Protein AF-A0A7Z9TBQ3-F1 (afdb_monomer_lite)

Secondary structure (DSSP, 8-state):
-HHHHHHHHHHHHHHHTT-------SSHHHHHHHHHHHHHHHHHHHH-SS--HHHHHHHHHHHHHHHHHHHHHTSS-HHHHHHHHHHHHHHHHHHTS----------------------

Radius of gyration: 25.38 Å; chains: 1; bounding box: 62×68×51 Å

pLDDT: mean 77.3, std 18.07, range [37.22, 96.44]

Foldseek 3Di:
DLQLLVQLLVCLVCVVVVHNDGGAGDDPVSNVVNVVVVVVVVVVCVVDPDDCSVVSSVVSVVVSVVVVVLCVQPVDDPVSVVVVVVVVVVVVVVVPDDPPDDDDDDDDDDDDDDDDDDD

Structure (mmCIF, N/CA/C/O backbone):
data_AF-A0A7Z9TBQ3-F1
#
_entry.id   AF-A0A7Z9TBQ3-F1
#
loop_
_atom_site.group_PDB
_atom_site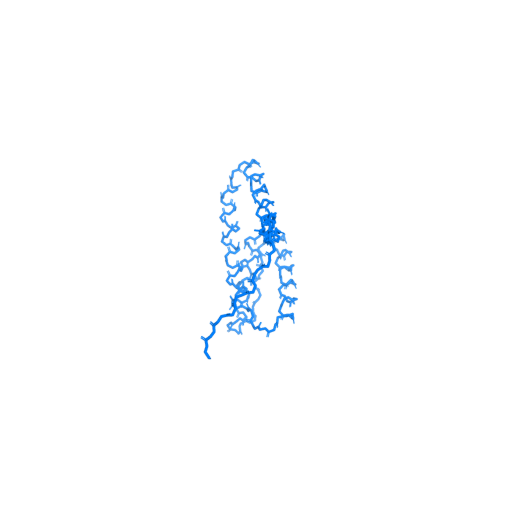.id
_atom_site.type_symbol
_atom_site.label_atom_id
_atom_site.label_alt_id
_atom_site.label_comp_id
_atom_site.label_asym_id
_atom_site.label_entity_id
_atom_site.label_seq_id
_atom_site.pdbx_PDB_ins_code
_atom_site.Cartn_x
_atom_site.Cartn_y
_atom_site.Cartn_z
_atom_site.occupancy
_atom_site.B_iso_or_equiv
_atom_site.auth_seq_id
_atom_site.auth_comp_id
_atom_site.auth_asym_id
_atom_site.auth_atom_id
_atom_site.pdbx_PDB_model_num
ATOM 1 N N . MET A 1 1 ? -4.824 3.058 4.903 1.00 84.50 1 MET A N 1
ATOM 2 C CA . MET A 1 1 ? -4.020 1.854 4.609 1.00 84.50 1 MET A CA 1
ATOM 3 C C . MET A 1 1 ? -4.527 1.151 3.350 1.00 84.50 1 MET A C 1
ATOM 5 O O . MET A 1 1 ? -3.933 1.390 2.312 1.00 84.50 1 MET A O 1
ATOM 9 N N . ALA A 1 2 ? -5.654 0.419 3.383 1.00 91.31 2 ALA A N 1
ATOM 10 C CA . ALA A 1 2 ? -6.177 -0.306 2.209 1.00 91.31 2 ALA A CA 1
ATOM 11 C C . ALA A 1 2 ? -6.318 0.563 0.940 1.00 91.31 2 ALA A C 1
ATOM 13 O O . ALA A 1 2 ? -5.861 0.166 -0.120 1.00 91.31 2 ALA A O 1
ATOM 14 N N . ASP A 1 3 ? -6.881 1.769 1.067 1.00 92.12 3 ASP A N 1
ATOM 15 C CA . ASP A 1 3 ? -7.039 2.749 -0.026 1.00 92.12 3 ASP A CA 1
ATOM 16 C C . ASP A 1 3 ? -5.693 3.166 -0.659 1.00 92.12 3 ASP A C 1
ATOM 18 O O . ASP A 1 3 ? -5.529 3.114 -1.873 1.00 92.12 3 ASP A O 1
ATOM 22 N N . ALA A 1 4 ? -4.689 3.473 0.171 1.00 94.75 4 ALA A N 1
ATOM 23 C CA . ALA A 1 4 ? -3.343 3.850 -0.275 1.00 94.75 4 ALA A CA 1
ATOM 24 C C . ALA A 1 4 ? -2.647 2.718 -1.043 1.00 94.75 4 ALA A C 1
ATOM 26 O O . ALA A 1 4 ? -2.111 2.914 -2.131 1.00 94.75 4 ALA A O 1
ATOM 27 N N . VAL A 1 5 ? -2.689 1.512 -0.476 1.00 94.94 5 VAL A N 1
ATOM 28 C CA . VAL A 1 5 ? -2.055 0.326 -1.057 1.00 94.94 5 VAL A CA 1
ATOM 29 C C . VAL A 1 5 ? -2.763 -0.098 -2.348 1.00 94.94 5 VAL A C 1
ATOM 31 O O . VAL A 1 5 ? -2.098 -0.469 -3.314 1.00 94.94 5 VAL A O 1
ATOM 34 N N . ALA A 1 6 ? -4.094 0.011 -2.399 1.00 95.81 6 ALA A N 1
ATOM 35 C CA . ALA A 1 6 ? -4.883 -0.269 -3.596 1.00 95.81 6 ALA A CA 1
ATOM 36 C C . ALA A 1 6 ? -4.561 0.703 -4.740 1.00 95.81 6 ALA A C 1
ATOM 38 O O . ALA A 1 6 ? -4.416 0.267 -5.884 1.00 95.81 6 ALA A O 1
ATOM 39 N N . ALA A 1 7 ? -4.437 2.001 -4.439 1.00 96.44 7 ALA A N 1
ATOM 40 C CA . ALA A 1 7 ? -4.062 3.019 -5.417 1.00 96.44 7 ALA A CA 1
ATOM 41 C C . ALA A 1 7 ? -2.672 2.733 -6.004 1.00 96.44 7 ALA A C 1
ATOM 43 O O . ALA A 1 7 ? -2.535 2.614 -7.222 1.00 96.44 7 ALA A O 1
ATOM 44 N N . LEU A 1 8 ? -1.673 2.497 -5.148 1.00 95.19 8 LEU A N 1
ATOM 45 C CA . LEU A 1 8 ? -0.316 2.187 -5.594 1.00 95.19 8 LEU A CA 1
ATOM 46 C C . LEU A 1 8 ? -0.253 0.888 -6.412 1.00 95.19 8 LEU A C 1
ATOM 48 O O . LEU A 1 8 ? 0.346 0.873 -7.485 1.00 95.19 8 LEU A O 1
ATOM 52 N N . ALA A 1 9 ? -0.916 -0.187 -5.968 1.00 94.69 9 ALA A N 1
ATOM 53 C CA . ALA A 1 9 ? -0.967 -1.444 -6.719 1.00 94.69 9 ALA A CA 1
ATOM 54 C C . ALA A 1 9 ? -1.547 -1.241 -8.124 1.00 94.69 9 ALA A C 1
ATOM 56 O O . ALA A 1 9 ? -1.001 -1.744 -9.105 1.00 94.69 9 ALA A O 1
ATOM 57 N N . LYS A 1 10 ? -2.631 -0.464 -8.227 1.00 95.06 10 LYS A N 1
ATOM 58 C CA . LYS A 1 10 ? -3.288 -0.184 -9.503 1.00 95.06 10 LYS A CA 1
ATOM 59 C C . LYS A 1 10 ? -2.395 0.639 -10.433 1.00 95.06 10 LYS A C 1
ATOM 61 O O . LYS A 1 10 ? -2.341 0.329 -11.617 1.00 95.06 10 LYS A O 1
ATOM 66 N N . THR A 1 11 ? -1.661 1.618 -9.900 1.00 94.31 11 THR A N 1
ATOM 67 C CA . THR A 1 11 ? -0.646 2.381 -10.647 1.00 94.31 11 THR A CA 1
ATOM 68 C C . THR A 1 11 ? 0.414 1.456 -11.245 1.00 94.31 11 THR A C 1
ATOM 70 O O . THR A 1 11 ? 0.674 1.511 -12.444 1.00 94.31 11 THR A O 1
ATOM 73 N N . LEU A 1 12 ? 0.988 0.553 -10.448 1.00 92.31 12 LEU A N 1
ATOM 74 C CA . LEU A 1 12 ? 2.014 -0.377 -10.936 1.00 92.31 12 LEU A CA 1
ATOM 75 C C . LEU A 1 12 ? 1.463 -1.355 -11.984 1.00 92.31 12 LEU A C 1
ATOM 77 O O . LEU A 1 12 ? 2.135 -1.693 -12.959 1.00 92.31 12 LEU A O 1
ATOM 81 N N . GLU A 1 13 ? 0.221 -1.807 -11.810 1.00 92.19 13 GLU A N 1
ATOM 82 C CA . GLU A 1 13 ? -0.467 -2.651 -12.787 1.00 92.19 13 GLU A CA 1
ATOM 83 C C . GLU A 1 13 ? -0.701 -1.926 -14.119 1.00 92.19 13 GLU A C 1
ATOM 85 O O . GLU A 1 13 ? -0.576 -2.554 -15.174 1.00 92.19 13 GLU A O 1
ATOM 90 N N . THR A 1 14 ? -1.032 -0.630 -14.092 1.00 91.81 14 THR A N 1
ATOM 91 C CA . THR A 1 14 ? -1.190 0.182 -15.308 1.00 91.81 14 THR A CA 1
ATOM 92 C C . THR A 1 14 ? 0.149 0.493 -15.964 1.00 91.81 14 THR A C 1
ATOM 94 O O . THR A 1 14 ? 0.269 0.319 -17.177 1.00 91.81 14 THR A O 1
ATOM 97 N N . GLU A 1 15 ? 1.177 0.827 -15.182 1.00 90.38 15 GLU A N 1
ATOM 98 C CA . GLU A 1 15 ? 2.542 1.054 -15.676 1.00 90.38 15 GLU A CA 1
ATOM 99 C C . GLU A 1 15 ? 3.082 -0.189 -16.390 1.00 90.38 15 GLU A C 1
ATOM 101 O O . GLU A 1 15 ? 3.588 -0.102 -17.508 1.00 90.38 15 GLU A O 1
ATOM 106 N N . ARG A 1 16 ? 2.874 -1.378 -15.812 1.00 86.25 16 ARG A N 1
ATOM 107 C CA . ARG A 1 16 ? 3.277 -2.653 -16.423 1.00 86.25 16 ARG A CA 1
ATOM 108 C C . ARG A 1 16 ? 2.575 -2.936 -17.756 1.00 86.25 16 ARG A C 1
ATOM 110 O O . ARG A 1 16 ? 3.100 -3.681 -18.580 1.00 86.25 16 ARG A O 1
ATOM 117 N N . ARG A 1 17 ? 1.388 -2.370 -17.977 1.00 89.00 17 ARG A N 1
ATOM 118 C CA . ARG A 1 17 ? 0.656 -2.458 -19.253 1.00 89.00 17 ARG A CA 1
ATOM 119 C C . ARG A 1 17 ? 1.085 -1.375 -20.252 1.00 89.00 17 ARG A C 1
ATOM 121 O O . ARG A 1 17 ? 0.484 -1.283 -21.316 1.00 89.00 17 ARG A O 1
ATOM 128 N N . GLY A 1 18 ? 2.093 -0.563 -19.921 1.00 88.69 18 GLY A N 1
ATOM 129 C CA . GLY A 1 18 ? 2.559 0.558 -20.738 1.00 88.69 18 GLY A CA 1
ATOM 130 C C . GLY A 1 18 ? 1.669 1.800 -20.647 1.00 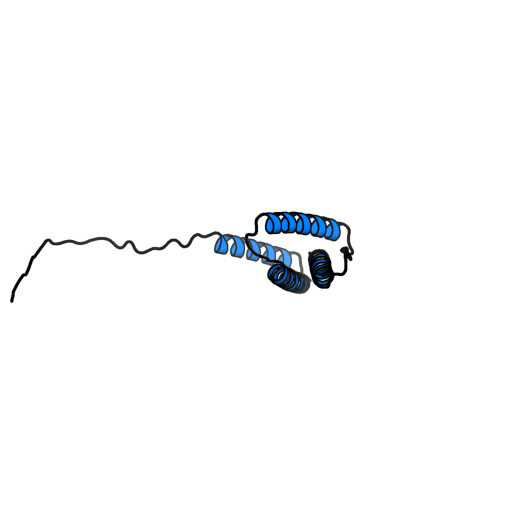88.69 18 GLY A C 1
ATOM 131 O O . GLY A 1 18 ? 1.784 2.694 -21.480 1.00 88.69 18 GLY A O 1
ATOM 132 N N . ILE A 1 19 ? 0.765 1.865 -19.663 1.00 89.56 19 ILE A N 1
ATOM 133 C CA . ILE A 1 19 ? -0.157 2.985 -19.477 1.00 89.56 19 ILE A CA 1
ATOM 134 C C . ILE A 1 19 ? 0.395 3.877 -18.368 1.00 89.56 19 ILE A C 1
ATOM 136 O O . ILE A 1 19 ? 0.401 3.496 -17.197 1.00 89.56 19 ILE A O 1
ATOM 140 N N . ILE A 1 20 ? 0.824 5.085 -18.733 1.00 81.19 20 ILE A N 1
ATOM 141 C CA . ILE A 1 20 ? 1.304 6.085 -17.775 1.00 81.19 20 ILE A CA 1
ATOM 142 C C . ILE A 1 20 ? 0.084 6.773 -17.159 1.00 81.19 20 ILE A C 1
ATOM 144 O O . ILE A 1 20 ? -0.352 7.839 -17.591 1.00 81.19 20 ILE A O 1
ATOM 148 N N . TYR A 1 21 ? -0.509 6.108 -16.171 1.00 81.62 21 TYR A N 1
ATOM 149 C CA . TYR A 1 21 ? -1.611 6.633 -15.380 1.00 81.62 21 TYR A CA 1
ATOM 150 C C . TYR A 1 21 ? -1.326 6.417 -13.899 1.00 81.62 21 TYR A C 1
ATOM 152 O O . TYR A 1 21 ? -0.944 5.326 -13.482 1.00 81.62 21 TYR A O 1
ATOM 160 N N . HIS A 1 22 ? -1.535 7.466 -13.106 1.00 86.69 22 HIS A N 1
ATOM 161 C CA . HIS A 1 22 ? -1.313 7.429 -11.669 1.00 86.69 22 HIS A CA 1
ATOM 162 C C . HIS A 1 22 ? -2.651 7.443 -10.937 1.00 86.69 22 HIS A C 1
ATOM 164 O O . HIS A 1 22 ? -3.425 8.398 -11.037 1.00 86.69 22 HIS A O 1
ATOM 170 N N . HIS A 1 23 ? -2.930 6.373 -10.202 1.00 93.06 23 HIS A N 1
ATOM 171 C CA . HIS A 1 23 ? -4.077 6.295 -9.312 1.00 93.06 23 HIS A CA 1
ATOM 172 C C . HIS A 1 23 ? -3.736 6.955 -7.982 1.00 93.06 23 HIS A C 1
ATOM 174 O O . HIS A 1 23 ? -2.701 6.645 -7.410 1.00 93.06 23 HIS A O 1
ATOM 180 N N . LYS A 1 24 ? -4.631 7.814 -7.483 1.00 92.75 24 LYS A N 1
ATOM 181 C CA . LYS A 1 24 ? -4.509 8.438 -6.162 1.00 92.75 24 LYS A CA 1
ATOM 182 C C . LYS A 1 24 ? -5.493 7.833 -5.177 1.00 92.75 24 LYS A C 1
ATOM 184 O O . LYS A 1 24 ? -6.633 7.536 -5.542 1.00 92.75 24 LYS A O 1
ATOM 189 N N . ALA A 1 25 ? -5.064 7.707 -3.929 1.00 94.19 25 ALA A N 1
ATOM 190 C CA . ALA A 1 25 ? -5.930 7.340 -2.825 1.00 94.19 25 ALA A CA 1
ATOM 191 C C . ALA A 1 25 ? -6.982 8.428 -2.551 1.00 94.19 25 ALA A C 1
ATOM 193 O O . ALA A 1 25 ? -6.787 9.620 -2.806 1.00 94.19 25 ALA A O 1
ATOM 194 N N . THR A 1 26 ? -8.115 8.018 -1.995 1.00 93.50 26 THR A N 1
ATOM 195 C CA . THR A 1 26 ? -9.309 8.863 -1.876 1.00 93.50 26 THR A CA 1
ATOM 196 C C . THR A 1 26 ? -9.177 9.898 -0.757 1.00 93.50 26 THR A C 1
ATOM 198 O O . THR A 1 26 ? -9.601 11.041 -0.906 1.00 93.50 26 THR A O 1
ATOM 201 N N . SER A 1 27 ? -8.564 9.527 0.371 1.00 92.88 27 SER A N 1
ATOM 202 C CA . SER A 1 27 ? -8.420 10.415 1.538 1.00 92.88 27 SER A CA 1
ATOM 203 C C . SER A 1 27 ? -7.022 11.029 1.654 1.00 92.88 27 SER A C 1
ATOM 205 O O . SER A 1 27 ? -6.029 10.383 1.332 1.00 92.88 27 SER A O 1
ATOM 207 N N . LEU A 1 28 ? -6.920 12.249 2.195 1.00 94.38 28 LEU A N 1
ATOM 208 C CA . LEU A 1 28 ? -5.633 12.918 2.439 1.00 94.38 28 LEU A CA 1
ATOM 209 C C . LEU A 1 28 ? -4.626 12.073 3.254 1.00 94.38 28 LEU A C 1
ATOM 211 O O . LEU A 1 28 ? -3.476 11.969 2.826 1.00 94.38 28 LEU A O 1
ATOM 215 N N . PRO A 1 29 ? -4.994 11.438 4.388 1.00 90.75 29 PRO A N 1
ATOM 216 C CA . PRO A 1 29 ? -4.063 10.558 5.098 1.00 90.75 29 PRO A CA 1
ATOM 217 C C . PRO A 1 29 ? -3.643 9.339 4.265 1.00 90.75 29 PRO A C 1
ATOM 219 O O . PRO A 1 29 ? -2.500 8.900 4.364 1.00 90.75 29 PRO A O 1
ATOM 222 N N . ALA A 1 30 ? -4.522 8.805 3.411 1.00 90.88 30 ALA A N 1
ATOM 223 C CA . ALA A 1 30 ? -4.159 7.711 2.516 1.00 90.88 30 ALA A CA 1
ATOM 224 C C . ALA A 1 30 ? -3.218 8.167 1.389 1.00 90.88 30 ALA A C 1
ATOM 226 O O . ALA A 1 30 ? -2.291 7.435 1.073 1.00 90.88 30 ALA A O 1
ATOM 227 N N . GLN A 1 31 ? -3.391 9.374 0.845 1.00 94.69 31 GLN A N 1
ATOM 228 C CA . GLN A 1 31 ? -2.493 9.940 -0.173 1.00 94.69 31 GLN A CA 1
ATOM 229 C C . GLN A 1 31 ? -1.079 10.188 0.371 1.00 94.69 31 GLN A C 1
ATOM 23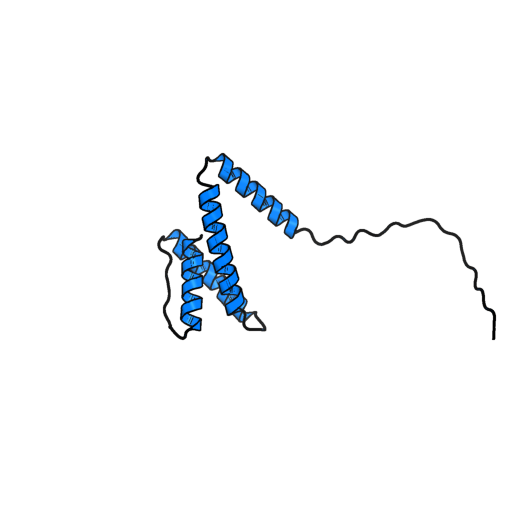1 O O . GLN A 1 31 ? -0.089 9.988 -0.334 1.00 94.69 31 GLN A O 1
ATOM 236 N N . ARG A 1 32 ? -0.962 10.598 1.642 1.00 95.94 32 ARG A N 1
ATOM 237 C CA . ARG A 1 32 ? 0.342 10.718 2.318 1.00 95.94 32 ARG A CA 1
ATOM 238 C C . ARG A 1 32 ? 1.032 9.361 2.416 1.00 95.94 32 ARG A C 1
ATOM 240 O O . ARG A 1 32 ? 2.161 9.222 1.961 1.00 95.94 32 ARG A O 1
ATOM 247 N N . LEU A 1 33 ? 0.314 8.354 2.913 1.00 93.75 33 LEU A N 1
ATOM 248 C CA . LEU A 1 33 ? 0.828 6.989 3.007 1.00 93.75 33 LEU A CA 1
ATOM 249 C C . LEU A 1 33 ? 1.194 6.408 1.631 1.00 93.75 33 LEU A C 1
ATOM 251 O O . LEU A 1 33 ? 2.222 5.763 1.490 1.00 93.75 33 LEU A O 1
ATOM 255 N N . GLU A 1 34 ? 0.370 6.638 0.610 1.00 95.75 34 GLU A N 1
ATOM 256 C CA . GLU A 1 34 ? 0.652 6.248 -0.776 1.00 95.75 34 GLU A CA 1
ATOM 257 C C . GLU A 1 34 ? 1.981 6.843 -1.261 1.00 95.75 34 GLU A C 1
ATOM 259 O O . GLU A 1 34 ? 2.813 6.124 -1.814 1.00 95.75 34 GLU A O 1
ATOM 264 N N . SER A 1 35 ? 2.207 8.133 -0.994 1.00 94.88 35 SER A N 1
ATOM 265 C CA . SER A 1 35 ? 3.442 8.832 -1.366 1.00 94.88 35 SER A CA 1
ATOM 266 C C . SER A 1 35 ? 4.663 8.244 -0.652 1.00 94.88 35 SER A C 1
ATOM 268 O O . SER A 1 35 ? 5.696 8.014 -1.277 1.00 94.88 35 SER A O 1
ATOM 270 N N . GLU A 1 36 ? 4.544 7.949 0.643 1.00 95.56 36 GLU A N 1
ATOM 271 C CA . GLU A 1 36 ? 5.610 7.312 1.427 1.00 95.56 36 GLU A CA 1
ATOM 272 C C . GLU A 1 36 ? 5.927 5.896 0.926 1.00 95.56 36 GLU A C 1
ATOM 274 O O . GLU A 1 36 ? 7.096 5.550 0.747 1.00 95.56 36 GLU A O 1
ATOM 279 N N . LEU A 1 37 ? 4.896 5.095 0.635 1.00 94.19 37 LEU A N 1
ATOM 280 C CA . LEU A 1 37 ? 5.049 3.752 0.069 1.00 94.19 37 LEU A CA 1
ATOM 281 C C . LEU A 1 37 ? 5.727 3.796 -1.300 1.00 94.19 37 LEU A C 1
ATOM 283 O O . LEU A 1 37 ? 6.592 2.967 -1.577 1.00 94.19 37 LEU A O 1
ATOM 287 N N . LYS A 1 38 ? 5.371 4.774 -2.139 1.00 93.44 38 LYS A N 1
ATOM 288 C CA . LYS A 1 38 ? 6.026 4.988 -3.429 1.00 93.44 38 LYS A CA 1
ATOM 289 C C . LYS A 1 38 ? 7.510 5.308 -3.257 1.00 93.44 38 LYS A C 1
ATOM 291 O O . LYS A 1 38 ? 8.331 4.671 -3.904 1.00 93.44 38 LYS A O 1
ATOM 296 N N . VAL A 1 39 ? 7.864 6.225 -2.356 1.00 94.88 39 VAL A N 1
ATOM 297 C CA . VAL A 1 39 ? 9.273 6.561 -2.077 1.00 94.88 39 VAL A CA 1
ATOM 298 C C . VAL A 1 39 ? 10.051 5.342 -1.578 1.00 94.88 39 VAL A C 1
ATOM 300 O O . VAL A 1 39 ? 11.177 5.116 -2.015 1.00 94.88 39 VAL A O 1
ATOM 303 N N . ALA A 1 40 ? 9.475 4.549 -0.672 1.00 90.94 40 ALA A N 1
ATOM 304 C CA . ALA A 1 40 ? 10.113 3.329 -0.180 1.00 90.94 40 ALA A CA 1
ATOM 305 C C . ALA A 1 40 ? 10.315 2.295 -1.299 1.00 90.94 40 ALA A C 1
ATOM 307 O O . ALA A 1 40 ? 11.361 1.654 -1.376 1.00 90.94 40 ALA A O 1
ATOM 308 N N . LEU A 1 41 ? 9.326 2.163 -2.182 1.00 90.94 41 LEU A N 1
ATOM 309 C CA . LEU A 1 41 ? 9.386 1.262 -3.319 1.00 90.94 41 LEU A CA 1
ATOM 310 C C . LEU A 1 41 ? 10.437 1.690 -4.349 1.00 90.94 41 LEU A C 1
ATOM 312 O O . LEU A 1 41 ? 11.188 0.847 -4.831 1.00 90.94 41 LEU A O 1
ATOM 316 N N . ASP A 1 42 ? 10.495 2.977 -4.680 1.00 90.69 42 ASP A N 1
ATOM 317 C CA . ASP A 1 42 ? 11.460 3.498 -5.647 1.00 90.69 42 ASP A CA 1
ATOM 318 C C . ASP A 1 42 ? 12.897 3.256 -5.138 1.00 90.69 42 ASP A C 1
ATOM 320 O O . ASP A 1 42 ? 13.715 2.711 -5.874 1.00 90.69 42 ASP A O 1
ATOM 324 N N . LYS A 1 43 ? 13.163 3.467 -3.839 1.00 90.12 43 LYS A N 1
ATOM 325 C CA . LYS A 1 43 ? 14.447 3.084 -3.215 1.00 90.12 43 LYS A CA 1
ATOM 326 C C . LYS A 1 43 ? 14.745 1.588 -3.340 1.00 90.12 43 LYS A C 1
ATOM 328 O O . LYS A 1 43 ? 15.843 1.201 -3.716 1.00 90.12 43 LYS A O 1
ATOM 333 N N . GLN A 1 44 ? 13.759 0.738 -3.047 1.00 86.75 44 GLN A N 1
ATOM 334 C CA . GLN A 1 44 ? 13.935 -0.711 -3.139 1.00 86.75 44 GLN A CA 1
ATOM 335 C C . GLN A 1 44 ? 14.210 -1.171 -4.577 1.00 86.75 44 GLN A C 1
ATOM 337 O O . GLN A 1 44 ? 14.926 -2.150 -4.771 1.00 86.75 44 GLN A O 1
ATOM 342 N N . ARG A 1 45 ? 13.629 -0.501 -5.580 1.00 88.31 45 ARG A N 1
ATOM 343 C CA . ARG A 1 45 ? 13.890 -0.769 -7.000 1.00 88.31 45 ARG A CA 1
ATOM 344 C C . ARG A 1 45 ? 15.312 -0.384 -7.391 1.00 88.31 45 ARG A C 1
ATOM 346 O O . ARG A 1 45 ? 15.950 -1.170 -8.083 1.00 88.31 45 ARG A O 1
ATOM 353 N N . ASP A 1 46 ? 15.796 0.762 -6.922 1.00 87.38 46 ASP A N 1
ATOM 354 C CA . ASP A 1 46 ? 17.166 1.219 -7.181 1.00 87.38 46 ASP A CA 1
ATOM 355 C C . ASP A 1 46 ? 18.208 0.254 -6.586 1.00 87.38 46 ASP A C 1
ATOM 357 O O . ASP A 1 46 ? 19.229 -0.031 -7.213 1.00 87.38 46 ASP A O 1
ATOM 361 N N . ASP A 1 47 ? 17.917 -0.318 -5.414 1.00 86.94 47 ASP A N 1
ATOM 362 C CA . ASP A 1 47 ? 18.785 -1.291 -4.740 1.00 86.94 47 ASP A CA 1
ATOM 363 C C . ASP A 1 47 ? 18.646 -2.729 -5.287 1.00 86.94 47 ASP A C 1
ATOM 365 O O . ASP A 1 47 ? 19.474 -3.608 -5.005 1.00 86.94 47 ASP A O 1
ATOM 369 N N . ALA A 1 48 ? 17.592 -3.020 -6.056 1.00 82.81 48 ALA A N 1
ATOM 370 C CA . ALA A 1 48 ? 17.292 -4.372 -6.506 1.00 82.81 48 ALA A CA 1
ATOM 371 C C . ALA A 1 48 ? 18.191 -4.810 -7.670 1.00 82.81 48 ALA A C 1
ATOM 373 O O . ALA A 1 48 ? 18.232 -4.210 -8.739 1.00 82.81 48 ALA A O 1
ATOM 374 N N . LYS A 1 49 ? 18.839 -5.970 -7.510 1.00 80.06 49 LYS A N 1
ATOM 375 C CA . LYS A 1 49 ? 19.635 -6.605 -8.578 1.00 80.06 49 LYS A CA 1
ATOM 376 C C . LYS A 1 49 ? 18.786 -7.262 -9.677 1.00 80.06 49 LYS A C 1
ATOM 378 O O . LYS A 1 49 ? 19.332 -7.659 -10.702 1.00 80.06 49 LYS A O 1
ATOM 383 N N . VAL A 1 50 ? 17.481 -7.439 -9.448 1.00 77.81 50 VAL A N 1
ATOM 384 C CA . VAL A 1 50 ? 16.538 -8.117 -10.355 1.00 77.81 50 VAL A CA 1
ATOM 385 C C . VAL A 1 50 ? 15.180 -7.400 -10.380 1.00 77.81 50 VAL A C 1
ATOM 387 O O . VAL A 1 50 ? 14.829 -6.753 -9.393 1.00 77.81 50 VAL A O 1
ATOM 390 N N . PRO A 1 51 ? 14.379 -7.534 -11.457 1.00 79.94 51 PRO A N 1
ATOM 391 C CA . PRO A 1 51 ? 13.048 -6.931 -11.526 1.00 79.94 51 PRO A CA 1
ATOM 392 C C . PRO A 1 51 ? 12.091 -7.523 -10.480 1.00 79.94 51 PRO A C 1
ATOM 394 O O . PRO A 1 51 ? 11.815 -8.721 -10.497 1.00 79.94 51 PRO A O 1
ATOM 397 N N . ILE A 1 52 ? 11.544 -6.675 -9.605 1.00 83.06 52 ILE A N 1
ATOM 398 C CA . ILE A 1 52 ? 10.683 -7.078 -8.472 1.00 83.06 52 ILE A CA 1
ATOM 399 C C . ILE A 1 52 ? 9.203 -6.687 -8.636 1.00 83.06 52 ILE A C 1
ATOM 401 O O . ILE A 1 52 ? 8.368 -7.016 -7.794 1.00 83.06 52 ILE A O 1
ATOM 405 N N . ASP A 1 53 ? 8.840 -6.007 -9.726 1.00 81.56 53 ASP A N 1
ATOM 406 C CA . ASP A 1 53 ? 7.533 -5.347 -9.883 1.00 81.56 53 ASP A CA 1
ATOM 407 C C . ASP A 1 53 ? 6.329 -6.279 -9.716 1.00 81.56 53 ASP A C 1
ATOM 409 O O . ASP A 1 53 ? 5.322 -5.913 -9.109 1.00 81.56 53 ASP A O 1
ATOM 413 N N . LYS A 1 54 ? 6.423 -7.509 -10.235 1.00 85.69 54 LYS A N 1
ATOM 414 C CA . LYS A 1 54 ? 5.351 -8.504 -10.100 1.00 85.69 54 LYS A CA 1
ATOM 415 C C . LYS A 1 54 ? 5.134 -8.889 -8.635 1.00 85.69 54 LYS A C 1
ATOM 417 O O . LYS A 1 54 ? 3.986 -8.991 -8.205 1.00 85.69 54 LYS A O 1
ATOM 422 N N . ASP A 1 55 ? 6.214 -9.091 -7.892 1.00 88.50 55 ASP A N 1
ATOM 423 C CA . ASP A 1 55 ? 6.157 -9.533 -6.500 1.00 88.50 55 ASP A CA 1
ATOM 424 C C . ASP A 1 55 ? 5.656 -8.411 -5.593 1.00 88.50 55 ASP A C 1
ATOM 426 O O . ASP A 1 55 ? 4.843 -8.654 -4.701 1.00 88.50 55 ASP A O 1
ATOM 430 N N . ILE A 1 56 ? 6.033 -7.166 -5.892 1.00 90.50 56 ILE A N 1
ATOM 431 C CA . ILE A 1 56 ? 5.510 -5.978 -5.213 1.00 90.50 56 ILE A CA 1
ATOM 432 C C . ILE A 1 56 ? 4.006 -5.839 -5.424 1.00 90.50 56 ILE A C 1
ATOM 434 O O . ILE A 1 56 ? 3.281 -5.644 -4.454 1.00 90.50 56 ILE A O 1
ATOM 438 N N . VAL A 1 57 ? 3.506 -5.972 -6.658 1.00 92.81 57 VAL A N 1
ATOM 439 C CA . VAL A 1 57 ? 2.056 -5.907 -6.913 1.00 92.81 57 VAL A CA 1
ATOM 440 C C . VAL A 1 57 ? 1.320 -6.976 -6.102 1.00 92.81 57 VAL A C 1
ATOM 442 O O . VAL A 1 57 ? 0.311 -6.677 -5.464 1.00 92.81 57 VAL A O 1
ATOM 445 N N . ILE A 1 58 ? 1.844 -8.206 -6.051 1.00 91.31 58 ILE A N 1
ATOM 446 C CA . ILE A 1 58 ? 1.263 -9.285 -5.237 1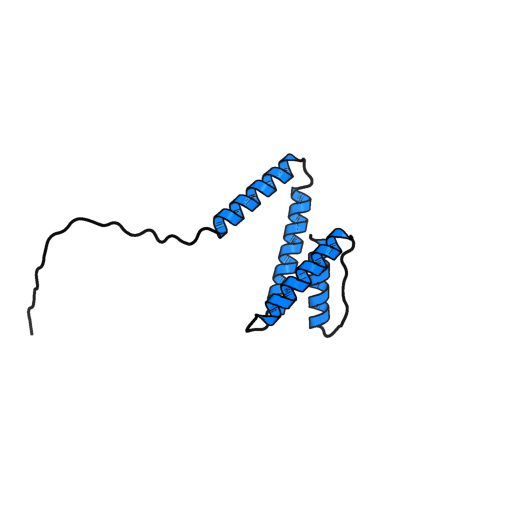.00 91.31 58 ILE A CA 1
ATOM 447 C C . ILE A 1 58 ? 1.287 -8.923 -3.745 1.00 91.31 58 ILE A C 1
ATOM 449 O O . ILE A 1 58 ? 0.280 -9.102 -3.055 1.00 91.31 58 ILE A O 1
ATOM 453 N N . ALA A 1 59 ? 2.405 -8.399 -3.240 1.00 90.88 59 ALA A N 1
ATOM 454 C CA . ALA A 1 59 ? 2.547 -7.988 -1.847 1.00 90.88 59 ALA A CA 1
ATOM 455 C C . ALA A 1 59 ? 1.571 -6.859 -1.480 1.00 90.88 59 ALA A C 1
ATOM 457 O O . ALA A 1 59 ? 0.890 -6.949 -0.457 1.00 90.88 59 ALA A O 1
ATOM 458 N N . LEU A 1 60 ? 1.432 -5.843 -2.336 1.00 92.62 60 LEU A N 1
ATOM 459 C CA . LEU A 1 60 ? 0.478 -4.751 -2.152 1.00 92.62 60 LEU A CA 1
ATOM 460 C C . LEU A 1 60 ? -0.963 -5.281 -2.155 1.00 92.62 60 LEU A C 1
ATOM 462 O O . LEU A 1 60 ? -1.729 -4.954 -1.257 1.00 92.62 60 LEU A O 1
ATOM 466 N N . ARG A 1 61 ? -1.336 -6.181 -3.074 1.00 93.19 61 ARG A N 1
ATOM 467 C CA . ARG A 1 61 ? -2.687 -6.778 -3.095 1.00 93.19 61 ARG A CA 1
ATOM 468 C C . ARG A 1 61 ? -3.002 -7.599 -1.846 1.00 93.19 61 ARG A C 1
ATOM 470 O O . ARG A 1 61 ? -4.085 -7.465 -1.279 1.00 93.19 61 ARG A O 1
ATOM 477 N N . ARG A 1 62 ? -2.049 -8.402 -1.365 1.00 90.62 62 ARG A N 1
ATOM 478 C CA . ARG A 1 62 ? -2.199 -9.137 -0.095 1.00 90.62 62 ARG A CA 1
ATOM 479 C C . ARG A 1 62 ? -2.336 -8.189 1.092 1.00 90.62 62 ARG A C 1
ATOM 481 O O . ARG A 1 62 ? -3.153 -8.420 1.976 1.00 90.62 62 ARG A O 1
ATOM 488 N N . THR A 1 63 ? -1.568 -7.107 1.085 1.00 86.94 63 THR A N 1
ATOM 489 C CA . THR 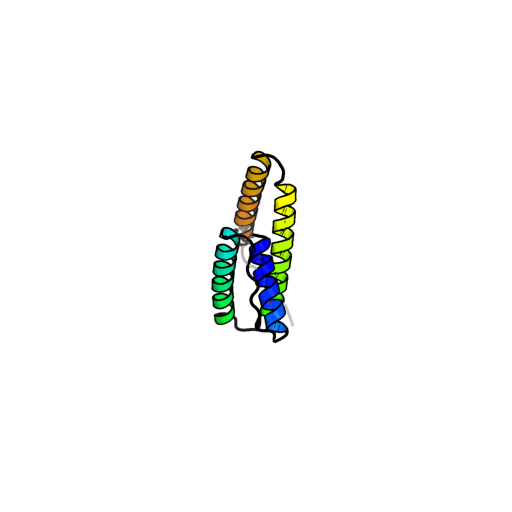A 1 63 ? -1.602 -6.081 2.127 1.00 86.94 63 THR A CA 1
ATOM 490 C C . THR A 1 63 ? -2.924 -5.312 2.120 1.00 86.94 63 THR A C 1
ATOM 492 O O . THR A 1 63 ? -3.500 -5.073 3.178 1.00 86.94 63 THR A O 1
ATOM 495 N N . GLU A 1 64 ? -3.455 -4.976 0.942 1.00 92.50 64 GLU A N 1
ATOM 496 C CA . GLU A 1 64 ? -4.791 -4.400 0.784 1.00 92.50 64 GLU A CA 1
ATOM 497 C C . GLU A 1 64 ? -5.850 -5.320 1.404 1.00 92.50 64 GLU A C 1
ATOM 499 O O . GLU A 1 64 ? -6.658 -4.868 2.217 1.00 92.50 64 GLU A O 1
ATOM 504 N N . GLN A 1 65 ? -5.829 -6.607 1.046 1.00 88.44 65 GLN A N 1
ATOM 505 C CA . GLN A 1 65 ? -6.771 -7.596 1.566 1.00 88.44 65 GLN A CA 1
ATOM 506 C C . GLN A 1 65 ? -6.674 -7.716 3.090 1.00 88.44 65 GLN A C 1
ATOM 508 O O . GLN A 1 65 ? -7.696 -7.634 3.769 1.00 88.44 65 GLN A O 1
ATOM 513 N N . ALA A 1 66 ? -5.460 -7.831 3.630 1.00 83.75 66 ALA A N 1
ATOM 514 C CA . ALA A 1 66 ? -5.233 -7.891 5.069 1.00 83.75 66 ALA A CA 1
ATOM 515 C C . ALA A 1 66 ? -5.733 -6.624 5.781 1.00 83.75 66 ALA A C 1
ATOM 517 O O . ALA A 1 66 ? -6.369 -6.715 6.824 1.00 83.75 66 ALA A O 1
ATOM 518 N N . ALA A 1 67 ? -5.520 -5.439 5.204 1.00 86.12 67 ALA A N 1
ATOM 519 C CA . ALA A 1 67 ? -5.998 -4.183 5.776 1.00 86.12 67 ALA A CA 1
ATOM 520 C C . ALA A 1 67 ? -7.532 -4.059 5.752 1.00 86.12 67 ALA A C 1
ATOM 522 O O . ALA A 1 67 ? -8.111 -3.465 6.661 1.00 86.12 67 ALA A O 1
ATOM 523 N N . ARG A 1 68 ? -8.201 -4.612 4.732 1.00 85.62 68 ARG A N 1
ATOM 524 C CA . ARG A 1 68 ? -9.672 -4.684 4.677 1.00 85.62 68 ARG A CA 1
ATOM 525 C C . ARG A 1 68 ? -10.217 -5.652 5.724 1.00 85.62 68 ARG A C 1
ATOM 527 O O . ARG A 1 68 ? -11.087 -5.262 6.491 1.00 85.62 68 ARG A O 1
ATOM 534 N N . GLN A 1 69 ? -9.640 -6.849 5.812 1.00 81.38 69 GLN A N 1
ATOM 535 C CA . GLN A 1 69 ? -9.998 -7.846 6.824 1.00 81.38 69 GLN A CA 1
ATOM 536 C C . GLN A 1 69 ? -9.761 -7.322 8.241 1.00 81.38 69 GLN A C 1
ATOM 538 O O . GLN A 1 69 ? -10.605 -7.495 9.110 1.00 81.38 69 GLN A O 1
ATOM 543 N N . ALA A 1 70 ? -8.646 -6.622 8.466 1.00 78.19 70 ALA A N 1
ATOM 544 C CA . ALA A 1 70 ? -8.378 -5.963 9.735 1.00 78.19 70 ALA A CA 1
ATOM 545 C C . ALA A 1 70 ? -9.441 -4.905 10.030 1.00 78.19 70 ALA A C 1
ATOM 547 O O . ALA A 1 70 ? -9.967 -4.899 11.126 1.00 78.19 70 ALA A O 1
ATOM 548 N N . LYS A 1 71 ? -9.824 -4.053 9.070 1.00 76.50 71 LYS A N 1
ATOM 549 C CA . LYS A 1 71 ? -10.908 -3.076 9.278 1.00 76.50 71 LYS A CA 1
ATOM 550 C C . LYS A 1 71 ? -12.232 -3.745 9.669 1.00 76.50 71 LYS A C 1
ATOM 552 O O . LYS A 1 71 ? -12.949 -3.199 10.495 1.00 76.50 71 LYS A O 1
ATOM 557 N N . GLU A 1 72 ? -12.561 -4.883 9.067 1.00 74.06 72 GLU A N 1
ATOM 558 C CA . GLU A 1 72 ? -13.769 -5.651 9.394 1.00 74.06 72 GLU A CA 1
ATOM 559 C C . GLU A 1 72 ? -13.680 -6.286 10.788 1.00 74.06 72 GLU A C 1
ATOM 561 O O . GLU A 1 72 ? -14.622 -6.175 11.564 1.00 74.06 72 GLU A O 1
ATOM 566 N N . ALA A 1 73 ? -12.537 -6.880 11.138 1.00 69.50 73 ALA A N 1
ATOM 567 C CA . ALA A 1 73 ? -12.291 -7.443 12.467 1.00 69.50 73 ALA A CA 1
ATOM 568 C C . ALA A 1 73 ? -12.217 -6.366 13.567 1.00 69.50 73 ALA A C 1
ATOM 570 O O . ALA A 1 73 ? -12.622 -6.602 14.697 1.00 69.50 73 ALA A O 1
ATOM 571 N N . LEU A 1 74 ? -11.728 -5.175 13.220 1.00 65.31 74 LEU A N 1
ATOM 572 C CA . LEU A 1 74 ? -11.623 -3.992 14.076 1.00 65.31 74 LEU A CA 1
ATOM 573 C C . LEU A 1 74 ? -12.887 -3.132 14.076 1.00 65.31 74 LEU A C 1
ATOM 575 O O . LEU A 1 74 ? -12.898 -2.082 14.710 1.00 65.31 74 LEU A O 1
ATOM 579 N N . ALA A 1 75 ? -13.953 -3.532 13.379 1.00 60.94 75 ALA A N 1
ATOM 580 C CA . ALA A 1 75 ? -15.245 -2.853 13.469 1.00 60.94 75 ALA A CA 1
ATOM 581 C C . ALA A 1 75 ? -15.924 -3.048 14.845 1.00 60.94 75 ALA A C 1
ATOM 583 O O . ALA A 1 75 ? -17.099 -2.721 15.003 1.00 60.94 75 ALA A O 1
ATOM 584 N N . GLY A 1 76 ? -15.198 -3.605 15.815 1.00 61.50 76 GLY A N 1
ATOM 585 C CA . GLY A 1 76 ? -15.576 -3.698 17.210 1.00 61.50 76 GLY A CA 1
ATOM 586 C C . GLY A 1 76 ? -15.087 -2.515 18.057 1.00 61.50 76 GLY A C 1
ATOM 587 O O . GLY A 1 76 ? -14.823 -1.417 17.572 1.00 61.50 76 GLY A O 1
ATOM 588 N N . THR A 1 77 ? -15.062 -2.736 19.362 1.00 64.00 77 THR A N 1
ATOM 589 C CA . THR A 1 77 ? -14.812 -1.732 20.406 1.00 64.00 77 THR A CA 1
ATOM 590 C C . THR A 1 77 ? -13.324 -1.380 20.528 1.00 64.00 77 THR A C 1
ATOM 592 O O . THR A 1 77 ? -12.472 -2.052 19.952 1.00 64.00 77 THR A O 1
ATOM 595 N N . ASP A 1 78 ? -12.977 -0.372 21.338 1.00 61.03 78 ASP A N 1
ATOM 596 C CA . ASP A 1 78 ? -11.580 0.001 21.638 1.00 61.03 78 ASP A CA 1
ATOM 597 C C . ASP A 1 78 ? -10.695 -1.200 22.044 1.00 61.03 78 ASP A C 1
ATOM 599 O O . ASP A 1 78 ? -9.493 -1.219 21.771 1.00 61.03 78 ASP A O 1
ATOM 603 N N . THR A 1 79 ? -11.288 -2.236 22.641 1.00 66.50 79 THR A N 1
ATOM 604 C CA . THR A 1 79 ? -10.612 -3.482 23.033 1.00 66.50 79 THR A CA 1
ATOM 605 C C . THR A 1 79 ? -10.087 -4.278 21.833 1.00 66.50 79 THR A C 1
ATOM 607 O O . THR A 1 79 ? -8.973 -4.794 21.890 1.00 66.50 79 THR A O 1
ATOM 610 N N . ASP A 1 80 ? -10.827 -4.319 20.721 1.00 67.44 80 ASP A N 1
ATOM 611 C CA . ASP A 1 80 ? -10.445 -5.065 19.511 1.00 67.44 80 ASP A CA 1
ATOM 612 C C . ASP A 1 80 ? -9.224 -4.429 18.829 1.00 67.44 80 ASP A C 1
ATOM 614 O O . ASP A 1 80 ? -8.337 -5.111 18.305 1.00 67.44 80 ASP A O 1
ATOM 618 N N . TYR A 1 81 ? -9.130 -3.098 18.900 1.00 64.44 81 TYR A N 1
ATOM 619 C CA . TYR A 1 81 ? -7.947 -2.365 18.464 1.00 64.44 81 TYR A CA 1
ATOM 620 C C . TYR A 1 81 ? -6.728 -2.674 19.339 1.00 64.44 81 TYR A C 1
ATOM 622 O O . TYR A 1 81 ? -5.642 -2.920 18.809 1.00 64.44 81 TYR A O 1
ATOM 630 N N . LEU A 1 82 ? -6.893 -2.720 20.663 1.00 77.62 82 LEU A N 1
ATOM 631 C CA . LEU A 1 82 ? -5.804 -3.065 21.582 1.00 77.62 82 LEU A CA 1
ATOM 632 C C . LEU A 1 82 ? -5.314 -4.507 21.392 1.00 77.62 82 LEU A C 1
ATOM 634 O O . LEU A 1 82 ? -4.101 -4.730 21.372 1.00 77.62 82 LEU A O 1
ATOM 638 N N . GLU A 1 83 ? -6.215 -5.467 21.171 1.00 75.56 83 GLU A N 1
ATOM 639 C CA . GLU A 1 83 ? -5.840 -6.853 20.862 1.00 75.56 83 GLU A CA 1
ATOM 640 C C . GLU A 1 83 ? -5.048 -6.963 19.554 1.00 75.56 83 GLU A C 1
ATOM 642 O O . GLU A 1 83 ? -4.064 -7.709 19.473 1.00 75.56 83 GLU A O 1
ATOM 647 N N . LEU A 1 84 ? -5.418 -6.186 18.530 1.00 74.81 84 LEU A N 1
ATOM 648 C CA . LEU A 1 84 ? -4.642 -6.140 17.296 1.00 74.81 84 LEU A CA 1
ATOM 649 C C . LEU A 1 84 ? -3.240 -5.577 17.535 1.00 74.81 84 LEU A C 1
ATOM 651 O O . LEU A 1 84 ? -2.267 -6.168 17.063 1.00 74.81 84 LEU A O 1
ATOM 655 N N . ILE A 1 85 ? -3.118 -4.457 18.256 1.00 79.38 85 ILE A N 1
ATOM 656 C CA . ILE A 1 85 ? -1.811 -3.866 18.573 1.00 79.38 85 ILE A CA 1
ATOM 657 C C . ILE A 1 85 ? -0.948 -4.874 19.339 1.00 79.38 85 ILE A C 1
ATOM 659 O O . ILE A 1 85 ? 0.217 -5.069 18.989 1.00 79.38 85 ILE A O 1
ATOM 663 N N . GLN A 1 86 ? -1.523 -5.586 20.309 1.00 79.31 86 GLN A N 1
ATOM 664 C CA . GLN A 1 86 ? -0.825 -6.638 21.045 1.00 79.31 86 GLN A CA 1
ATOM 665 C C . GLN A 1 86 ? -0.330 -7.760 20.119 1.00 79.31 86 GLN A C 1
ATOM 667 O O . GLN A 1 86 ? 0.827 -8.178 20.220 1.00 79.31 86 GLN A O 1
ATOM 672 N N . ARG A 1 87 ? -1.166 -8.219 19.179 1.00 78.50 87 ARG A N 1
ATOM 673 C CA . ARG A 1 87 ? -0.792 -9.262 18.212 1.00 78.50 87 ARG A CA 1
ATOM 674 C C . ARG A 1 87 ? 0.298 -8.795 17.246 1.00 78.50 87 ARG A C 1
ATOM 676 O O . ARG A 1 87 ? 1.219 -9.558 16.970 1.00 78.50 87 ARG A O 1
ATOM 683 N N . VAL A 1 88 ? 0.228 -7.557 16.757 1.00 83.25 88 VAL A N 1
ATOM 684 C CA . VAL A 1 88 ? 1.249 -6.976 15.867 1.00 83.25 88 VAL A CA 1
ATOM 685 C C . VAL A 1 88 ? 2.594 -6.871 16.585 1.00 83.25 88 VAL A C 1
ATOM 687 O O . VAL A 1 88 ? 3.616 -7.262 16.024 1.00 83.25 88 VAL A O 1
ATOM 690 N N . VAL A 1 89 ? 2.604 -6.411 17.839 1.00 82.19 89 VAL A N 1
ATOM 691 C CA . VAL A 1 89 ? 3.828 -6.346 18.652 1.00 82.19 89 VAL A CA 1
ATOM 692 C C . VAL A 1 89 ? 4.420 -7.743 18.872 1.00 82.19 89 VAL A C 1
ATOM 694 O O . VAL A 1 89 ? 5.630 -7.918 18.723 1.00 82.19 89 VAL A O 1
ATOM 697 N N . GLN A 1 90 ? 3.593 -8.755 19.157 1.00 77.62 90 GLN A N 1
ATOM 698 C CA . GLN A 1 90 ? 4.057 -10.141 19.308 1.00 77.62 90 GLN A CA 1
ATOM 699 C C . GLN A 1 90 ? 4.602 -10.743 18.008 1.00 77.62 90 GLN A C 1
ATOM 701 O O . GLN A 1 90 ? 5.628 -11.424 18.040 1.00 77.62 90 GLN A O 1
ATOM 706 N N . ASP A 1 91 ? 3.953 -10.500 16.869 1.00 79.88 91 ASP A N 1
ATOM 707 C CA . ASP A 1 91 ? 4.403 -11.011 15.570 1.00 79.88 91 ASP A CA 1
ATOM 708 C C . ASP A 1 91 ? 5.740 -10.377 15.155 1.00 79.88 91 ASP A C 1
ATOM 710 O O . ASP A 1 91 ? 6.661 -11.079 14.738 1.00 79.88 91 ASP A O 1
ATOM 714 N N . LEU A 1 92 ? 5.895 -9.064 15.362 1.00 72.31 92 LEU A N 1
ATOM 715 C CA . LEU A 1 92 ? 7.159 -8.361 15.130 1.00 72.31 92 LEU A CA 1
ATOM 716 C C . LEU A 1 92 ? 8.270 -8.865 16.056 1.00 72.31 92 LEU A C 1
ATOM 718 O O . LEU A 1 92 ? 9.385 -9.101 15.592 1.00 72.31 92 LEU A O 1
ATOM 722 N N . ALA A 1 93 ? 7.978 -9.093 17.339 1.00 72.69 93 ALA A N 1
ATOM 723 C CA . ALA A 1 93 ? 8.936 -9.674 18.279 1.00 72.69 93 ALA A CA 1
ATOM 724 C C . ALA A 1 93 ? 9.339 -11.108 17.888 1.00 72.69 93 ALA A C 1
ATOM 726 O O . ALA A 1 93 ? 10.510 -11.474 17.986 1.00 72.69 93 ALA A O 1
ATOM 727 N N . SER A 1 94 ? 8.390 -11.899 17.383 1.00 71.94 94 SER A N 1
ATOM 728 C CA . SER A 1 94 ? 8.622 -13.281 16.948 1.00 71.94 94 SER A CA 1
ATOM 729 C C . SER A 1 94 ? 9.446 -13.353 15.661 1.00 71.94 94 SER A C 1
ATOM 731 O O . SER A 1 94 ? 10.326 -14.201 15.543 1.00 71.94 94 SER A O 1
ATOM 733 N N . LYS A 1 95 ? 9.214 -12.435 14.716 1.00 67.19 95 LYS A N 1
ATOM 734 C CA . LYS A 1 95 ? 9.981 -12.328 13.463 1.00 67.19 95 LYS A CA 1
ATOM 735 C C . LYS A 1 95 ? 11.359 -11.692 13.640 1.00 67.19 95 LYS A C 1
ATOM 737 O O . LYS A 1 95 ? 12.227 -11.898 12.800 1.00 67.19 95 LYS A O 1
ATOM 742 N N . SER A 1 96 ? 11.566 -10.943 14.724 1.00 51.56 96 SER A N 1
ATOM 743 C CA . SER A 1 96 ? 12.849 -10.303 15.046 1.00 51.56 96 SER A CA 1
ATOM 744 C C . SER A 1 96 ? 13.798 -11.201 15.838 1.00 51.56 96 SER A C 1
ATOM 746 O O . SER A 1 96 ? 14.945 -10.817 16.052 1.00 51.56 96 SER A O 1
ATOM 748 N N . LYS A 1 97 ? 13.358 -12.384 16.292 1.00 41.66 97 LYS A N 1
ATOM 749 C CA . LYS A 1 97 ? 14.228 -13.322 17.007 1.00 41.66 97 LYS A CA 1
ATOM 750 C C . LYS A 1 97 ? 15.146 -14.019 15.988 1.00 41.66 97 LYS A C 1
ATOM 752 O O . LYS A 1 97 ? 14.639 -14.785 15.167 1.00 41.66 97 LYS A O 1
ATOM 757 N N . PRO A 1 98 ? 16.477 -13.798 16.008 1.00 39.28 98 PRO A N 1
ATOM 758 C CA . PRO A 1 98 ? 17.385 -14.603 15.204 1.00 39.28 98 PRO A CA 1
ATOM 759 C C . PRO A 1 98 ? 17.252 -16.051 15.673 1.00 39.28 98 PRO A C 1
ATOM 761 O O . PRO A 1 98 ? 17.100 -16.295 16.873 1.00 39.28 98 PRO A O 1
ATOM 764 N N . ALA A 1 99 ? 17.293 -17.005 14.744 1.00 44.84 99 ALA A N 1
ATOM 765 C CA . ALA A 1 99 ? 17.334 -18.422 15.073 1.00 44.84 99 ALA A CA 1
ATOM 766 C C . ALA A 1 99 ? 18.583 -18.706 15.924 1.00 44.84 99 ALA A C 1
ATOM 768 O O . ALA A 1 99 ? 19.678 -18.903 15.403 1.00 44.84 99 ALA A O 1
ATOM 769 N N . ALA A 1 100 ? 18.425 -18.684 17.247 1.00 42.69 100 ALA A N 1
ATOM 770 C CA . ALA A 1 100 ? 19.414 -19.201 18.170 1.00 42.69 100 ALA A CA 1
ATOM 771 C C . ALA A 1 100 ? 19.402 -20.724 18.009 1.00 42.69 100 ALA A C 1
ATOM 773 O O . ALA A 1 100 ? 18.496 -21.405 18.486 1.00 42.69 100 ALA A O 1
ATOM 774 N N . GLN A 1 101 ? 20.373 -21.240 17.258 1.00 41.28 101 GLN A N 1
ATOM 775 C CA . GLN A 1 101 ? 20.694 -22.659 17.243 1.00 41.28 101 GLN A CA 1
ATOM 776 C C . GLN A 1 101 ? 21.227 -23.038 18.628 1.00 41.28 101 GLN A C 1
ATOM 778 O O . GLN A 1 101 ? 22.398 -22.828 18.932 1.00 41.28 101 GLN A O 1
ATOM 783 N N . GLU A 1 102 ? 20.364 -23.594 19.472 1.00 44.72 102 GLU A N 1
ATOM 784 C CA . GLU A 1 102 ? 20.784 -24.369 20.634 1.00 44.72 102 GLU A CA 1
ATOM 785 C C . GLU A 1 102 ? 21.110 -25.798 20.189 1.00 44.72 102 GLU A C 1
ATOM 787 O O . GLU A 1 102 ? 20.231 -26.593 19.863 1.00 44.72 102 GLU A O 1
ATOM 792 N N . SER A 1 103 ? 22.397 -26.131 20.183 1.00 37.22 103 SER A N 1
ATOM 793 C CA . SER A 1 103 ? 22.878 -27.470 20.543 1.00 37.22 103 SER A CA 1
ATOM 794 C C . SER A 1 103 ? 24.343 -27.370 20.940 1.00 37.22 103 SER A C 1
ATOM 796 O O . SER A 1 103 ? 25.251 -27.703 20.187 1.00 37.22 103 SER A O 1
ATOM 798 N N . GLY A 1 104 ? 24.553 -26.856 22.148 1.00 39.94 104 GLY A N 1
ATOM 799 C CA . GLY A 1 104 ? 25.734 -27.134 22.948 1.00 39.94 104 GLY A CA 1
ATOM 800 C C . GLY A 1 104 ? 25.271 -27.883 24.190 1.00 39.94 104 GLY A C 1
ATOM 801 O O . GLY A 1 104 ? 24.821 -27.255 25.142 1.00 39.94 104 GLY A O 1
ATOM 802 N N . GLN A 1 105 ? 25.346 -29.212 24.167 1.00 40.41 105 GLN A N 1
ATOM 803 C CA . GLN A 1 105 ? 25.327 -30.021 25.382 1.00 40.41 105 GLN A CA 1
ATOM 804 C C . GLN A 1 105 ? 26.697 -30.689 25.468 1.00 40.41 105 GLN A C 1
ATOM 806 O O . GLN A 1 105 ? 27.006 -31.619 24.726 1.00 40.41 105 GLN A O 1
ATOM 811 N N . ASP A 1 106 ? 27.532 -30.110 26.320 1.00 40.88 106 ASP A N 1
ATOM 812 C CA . ASP A 1 106 ? 28.873 -30.567 26.648 1.00 40.88 106 ASP A CA 1
ATOM 813 C C . ASP A 1 106 ? 28.818 -31.590 27.802 1.00 40.88 106 ASP A C 1
ATOM 815 O O . ASP A 1 106 ? 27.876 -31.599 28.598 1.00 40.88 106 ASP A O 1
ATOM 819 N N . SER A 1 107 ? 29.902 -32.364 27.900 1.00 45.41 107 SER A N 1
ATOM 820 C CA . SER A 1 107 ? 30.461 -32.995 29.102 1.00 45.41 107 SER A CA 1
ATOM 821 C C . SER A 1 107 ? 30.066 -34.439 29.435 1.00 45.41 107 SER A C 1
ATOM 823 O O . SER A 1 107 ? 29.096 -34.702 30.142 1.00 45.41 107 SER A O 1
ATOM 825 N N . SER A 1 108 ? 30.959 -35.382 29.108 1.00 40.56 108 SER A N 1
ATOM 826 C CA . SER A 1 108 ? 31.879 -35.987 30.102 1.00 40.56 108 SER A CA 1
ATOM 827 C C . SER A 1 108 ? 32.841 -36.976 29.426 1.00 40.56 108 SER A C 1
ATOM 829 O O . SER A 1 108 ? 32.438 -37.758 28.569 1.00 40.56 108 SER A O 1
ATOM 831 N N . GLY A 1 109 ? 34.130 -36.874 29.756 1.00 37.84 109 GLY A N 1
ATOM 832 C CA . GLY A 1 109 ? 35.224 -37.460 28.982 1.00 37.84 109 GLY A CA 1
ATOM 833 C C . GLY A 1 109 ? 35.614 -38.904 29.294 1.00 37.84 109 GLY A C 1
ATOM 834 O O . GLY A 1 109 ? 35.248 -39.455 30.319 1.00 37.84 109 GLY A O 1
ATOM 835 N N . GLU A 1 110 ? 36.436 -39.456 28.399 1.00 44.88 110 GLU A N 1
ATOM 836 C CA . GLU A 1 110 ? 37.614 -40.289 28.686 1.00 44.88 110 GLU A CA 1
ATOM 837 C C . GLU A 1 110 ? 38.450 -40.463 27.390 1.00 44.88 110 GLU A C 1
ATOM 839 O O . GLU A 1 110 ? 37.922 -40.254 26.292 1.00 44.88 110 GLU A O 1
ATOM 844 N N . PRO A 1 111 ? 39.767 -40.747 27.479 1.00 53.66 111 PRO A N 1
ATOM 845 C CA . PRO A 1 111 ? 40.718 -40.532 26.389 1.00 53.66 111 PRO A CA 1
ATOM 846 C C . PRO A 1 111 ? 40.932 -41.752 25.472 1.00 53.66 111 PRO A C 1
ATOM 848 O O . PRO A 1 111 ? 40.829 -42.901 25.886 1.00 53.66 111 PRO A O 1
ATOM 851 N N . SER A 1 112 ? 41.330 -41.449 24.231 1.00 55.00 112 SER A N 1
ATOM 852 C CA . SER A 1 112 ? 42.148 -42.230 23.284 1.00 55.00 112 SER A CA 1
ATOM 853 C C . SER A 1 112 ? 42.129 -43.764 23.332 1.00 55.00 112 SER A C 1
ATOM 855 O O . SER A 1 112 ? 42.748 -44.355 24.213 1.00 55.00 112 SER A O 1
ATOM 857 N N . ARG A 1 113 ? 41.722 -44.395 22.215 1.00 52.69 113 ARG A N 1
ATOM 858 C CA . ARG A 1 113 ? 42.450 -45.549 21.642 1.00 52.69 113 ARG A CA 1
ATOM 859 C C . ARG A 1 113 ? 42.466 -45.528 20.109 1.00 52.69 113 ARG A C 1
ATOM 861 O O . ARG A 1 113 ? 41.438 -45.667 19.458 1.00 52.69 113 ARG A O 1
ATOM 868 N N . LEU A 1 114 ? 43.675 -45.395 19.565 1.00 54.19 114 LEU A N 1
ATOM 869 C CA . LEU A 1 114 ? 44.054 -45.762 18.202 1.00 54.19 114 LEU A CA 1
ATOM 870 C C . LEU A 1 114 ? 43.924 -47.287 18.047 1.00 54.19 114 LEU A C 1
ATOM 872 O O . LEU A 1 114 ? 44.534 -48.021 18.824 1.00 54.19 114 LEU A O 1
ATOM 876 N N . ILE A 1 115 ? 43.180 -47.761 17.045 1.00 57.50 115 ILE A N 1
ATOM 877 C CA . ILE A 1 115 ? 43.207 -49.161 16.599 1.00 57.50 115 ILE A CA 1
ATO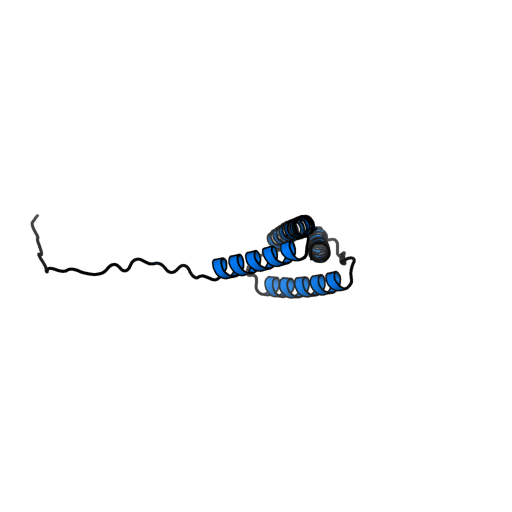M 878 C C . ILE A 1 115 ? 43.411 -49.177 15.080 1.00 57.50 115 ILE A C 1
ATOM 880 O O . ILE A 1 115 ? 42.532 -48.776 14.324 1.00 57.50 115 ILE A O 1
ATOM 884 N N . ILE A 1 116 ? 44.591 -49.638 14.657 1.00 55.06 116 ILE A N 1
ATOM 885 C CA . ILE A 1 116 ? 44.883 -50.111 13.296 1.00 55.06 116 ILE A CA 1
ATOM 886 C C . ILE A 1 116 ? 44.969 -51.642 13.386 1.00 55.06 116 ILE A C 1
ATOM 888 O O . ILE A 1 116 ? 45.716 -52.146 14.227 1.00 55.06 116 ILE A O 1
ATOM 892 N N . PRO A 1 117 ? 44.174 -52.387 12.599 1.00 50.69 117 PRO A N 1
ATOM 893 C CA . PRO A 1 117 ? 44.755 -53.403 11.704 1.00 50.69 117 PRO A CA 1
ATOM 894 C C . PRO A 1 117 ? 44.012 -53.429 10.347 1.00 50.69 117 PRO A C 1
ATOM 896 O O . PRO A 1 117 ? 42.789 -53.360 10.307 1.00 50.69 117 PRO A O 1
ATOM 899 N N . GLY A 1 118 ? 44.696 -53.369 9.203 1.00 47.22 118 GLY A N 1
ATOM 900 C CA . GLY A 1 118 ? 45.300 -54.510 8.490 1.00 47.22 118 GLY A CA 1
ATOM 901 C C . GLY A 1 118 ? 44.558 -54.680 7.150 1.00 47.22 118 GLY A C 1
ATOM 902 O O . GLY A 1 118 ? 43.374 -54.999 7.138 1.00 47.22 118 GLY A O 1
ATOM 903 N N . SER A 1 119 ? 45.146 -54.349 6.000 1.00 45.34 119 SER A N 1
ATOM 904 C CA . SER A 1 119 ? 46.063 -55.190 5.210 1.00 45.34 119 SER A CA 1
ATOM 905 C C . SER A 1 119 ? 46.848 -54.332 4.220 1.00 45.34 119 SER A C 1
ATOM 907 O O . SER A 1 119 ? 46.246 -53.355 3.719 1.00 45.34 119 SER A O 1
#

Sequence (119 aa):
MADAVAALAKTLETERRGIIYHHKATSLPAQRLESELKVALDKQRDDAKVPIDKDIVIALRRTEQAARQAKEALAGTDTDYLELIQRVVQDLASKSKPAAQESGQDSSGEPSRLIIPGS